Protein AF-A0A7W9YMZ1-F1 (afdb_monomer_lite)

Structure (mmCIF, N/CA/C/O backbone):
data_AF-A0A7W9YMZ1-F1
#
_entry.id   AF-A0A7W9YMZ1-F1
#
loop_
_atom_site.group_PDB
_atom_site.id
_atom_site.type_symbol
_atom_site.label_atom_id
_atom_site.label_alt_id
_atom_site.label_comp_id
_atom_site.label_asym_id
_atom_site.label_entity_id
_atom_site.label_seq_id
_atom_site.pdbx_PDB_ins_code
_atom_site.Cartn_x
_atom_site.Cartn_y
_atom_site.Cartn_z
_atom_site.occupancy
_atom_site.B_iso_or_equiv
_atom_site.auth_seq_id
_atom_site.auth_comp_id
_atom_site.auth_asym_id
_atom_site.auth_atom_id
_atom_site.pdbx_PDB_model_num
ATOM 1 N N . MET A 1 1 ? 36.766 -6.901 12.152 1.00 41.66 1 MET A N 1
ATOM 2 C CA . MET A 1 1 ? 35.770 -5.840 11.892 1.00 41.66 1 MET A CA 1
ATOM 3 C C . MET A 1 1 ? 34.916 -6.289 10.711 1.00 41.66 1 MET A C 1
ATOM 5 O O . MET A 1 1 ? 35.380 -6.138 9.585 1.00 41.66 1 MET A O 1
ATOM 9 N N . PRO A 1 2 ? 33.753 -6.933 10.910 1.00 42.78 2 PRO A N 1
ATOM 10 C CA . PRO A 1 2 ? 32.905 -7.289 9.782 1.00 42.78 2 PRO A CA 1
ATOM 11 C C . PRO A 1 2 ? 32.239 -6.008 9.267 1.00 42.78 2 PRO A C 1
ATOM 13 O O . PRO A 1 2 ? 31.593 -5.288 10.026 1.00 42.78 2 PRO A O 1
ATOM 16 N N . ARG A 1 3 ? 32.441 -5.693 7.984 1.00 52.25 3 ARG A N 1
ATOM 17 C CA . ARG A 1 3 ? 31.637 -4.692 7.279 1.00 52.25 3 ARG A CA 1
ATOM 18 C C . ARG A 1 3 ? 30.210 -5.231 7.237 1.00 52.25 3 ARG A C 1
ATOM 20 O O . ARG A 1 3 ? 29.944 -6.172 6.500 1.00 52.25 3 ARG A O 1
ATOM 27 N N . VAL A 1 4 ? 29.314 -4.659 8.037 1.00 52.34 4 VAL A N 1
ATOM 28 C CA . VAL A 1 4 ? 27.876 -4.835 7.827 1.00 52.34 4 VAL A CA 1
ATOM 29 C C . VAL A 1 4 ? 27.563 -4.102 6.529 1.00 52.34 4 VAL A C 1
ATOM 31 O O . VAL A 1 4 ? 27.468 -2.878 6.503 1.00 52.34 4 VAL A O 1
ATOM 34 N N . THR A 1 5 ? 27.490 -4.836 5.425 1.00 51.81 5 THR A N 1
ATOM 35 C CA . THR A 1 5 ? 26.824 -4.349 4.223 1.00 51.81 5 THR A CA 1
ATOM 36 C C . THR A 1 5 ? 25.342 -4.344 4.554 1.00 51.81 5 THR A C 1
ATOM 38 O O . THR A 1 5 ? 24.674 -5.370 4.462 1.00 51.81 5 THR A O 1
ATOM 41 N N . THR A 1 6 ? 24.852 -3.213 5.057 1.00 55.12 6 THR A N 1
ATOM 42 C CA . THR A 1 6 ? 23.424 -2.928 5.155 1.00 55.12 6 THR A CA 1
ATOM 43 C C . THR A 1 6 ? 22.873 -2.862 3.736 1.00 55.12 6 THR A C 1
ATOM 45 O O . THR A 1 6 ? 22.754 -1.782 3.163 1.00 55.12 6 THR A O 1
ATOM 48 N N . ASP A 1 7 ? 22.579 -4.024 3.161 1.00 50.56 7 ASP A N 1
ATOM 49 C CA . ASP A 1 7 ? 21.600 -4.140 2.092 1.00 50.56 7 ASP A CA 1
ATOM 50 C C . ASP A 1 7 ? 20.245 -3.855 2.736 1.00 50.56 7 ASP A C 1
ATOM 52 O O . ASP A 1 7 ? 19.581 -4.733 3.284 1.00 50.56 7 ASP A O 1
ATOM 56 N N . VAL A 1 8 ? 19.930 -2.571 2.867 1.00 60.22 8 VAL A N 1
ATOM 57 C CA . VAL A 1 8 ? 18.681 -2.136 3.477 1.00 60.22 8 VAL A CA 1
ATOM 58 C C . VAL A 1 8 ? 17.923 -1.465 2.353 1.00 60.22 8 VAL A C 1
ATOM 60 O O . VAL A 1 8 ? 17.900 -0.248 2.186 1.00 60.22 8 VAL A O 1
ATOM 63 N N . SER A 1 9 ? 17.371 -2.315 1.499 1.00 61.44 9 SER A N 1
ATOM 64 C CA . SER A 1 9 ? 16.327 -1.888 0.588 1.00 61.44 9 SER A CA 1
ATOM 65 C C . SER A 1 9 ? 15.145 -1.370 1.417 1.00 61.44 9 SER A C 1
ATOM 67 O O . SER A 1 9 ? 14.897 -1.883 2.5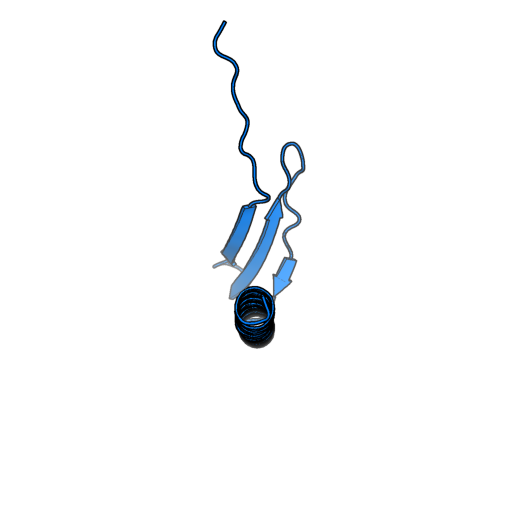15 1.00 61.44 9 SER A O 1
ATOM 69 N N . PRO A 1 10 ? 14.436 -0.330 0.952 1.00 67.38 10 PRO A N 1
ATOM 70 C CA . PRO A 1 10 ? 13.251 0.139 1.643 1.00 67.38 10 PRO A CA 1
ATOM 71 C C . PRO A 1 10 ? 12.248 -1.009 1.796 1.00 67.38 10 PRO A C 1
ATOM 73 O O . PRO A 1 10 ? 11.913 -1.697 0.833 1.00 67.38 10 PRO A O 1
ATOM 76 N N . SER A 1 11 ? 11.778 -1.213 3.022 1.00 80.81 11 SER A N 1
ATOM 77 C CA . SER A 1 11 ? 10.807 -2.252 3.348 1.00 80.81 11 SER A CA 1
ATOM 78 C C . SER A 1 11 ? 9.402 -1.706 3.156 1.00 80.81 11 SER A C 1
ATOM 80 O O . SER A 1 11 ? 9.051 -0.671 3.728 1.00 80.81 11 SER A O 1
ATOM 82 N N . VAL A 1 12 ? 8.585 -2.422 2.392 1.00 87.38 12 VAL A N 1
ATOM 83 C CA . VAL A 1 12 ? 7.163 -2.126 2.191 1.00 87.38 12 VAL A CA 1
ATOM 84 C C . VAL A 1 12 ? 6.342 -3.261 2.785 1.00 87.38 12 VAL A C 1
ATOM 86 O O . VAL A 1 12 ? 6.740 -4.424 2.703 1.00 87.38 12 VAL A O 1
ATOM 89 N N . GLY A 1 13 ? 5.202 -2.945 3.392 1.00 90.38 13 GLY A N 1
ATOM 90 C CA . GLY A 1 13 ? 4.311 -3.975 3.908 1.00 90.38 13 GLY A CA 1
ATOM 91 C C . GLY A 1 13 ? 2.900 -3.487 4.185 1.00 90.38 13 GLY A C 1
ATOM 92 O O . GLY A 1 13 ? 2.591 -2.296 4.087 1.00 90.38 13 GLY A O 1
ATOM 93 N N . ALA A 1 14 ? 2.043 -4.449 4.513 1.00 93.62 14 ALA A N 1
ATOM 94 C CA . ALA A 1 14 ? 0.667 -4.218 4.908 1.00 93.62 14 ALA A CA 1
ATOM 95 C C . ALA A 1 14 ? 0.255 -5.181 6.030 1.00 93.62 14 ALA A C 1
ATOM 97 O O . ALA A 1 14 ? 0.700 -6.329 6.074 1.00 93.62 14 ALA A O 1
ATOM 98 N N . ALA A 1 15 ? -0.606 -4.717 6.928 1.00 94.19 15 ALA A N 1
ATOM 99 C CA . ALA A 1 15 ? -1.213 -5.501 7.999 1.00 94.19 15 ALA A CA 1
ATOM 100 C C . ALA A 1 15 ? -2.671 -5.068 8.191 1.00 94.19 15 ALA A C 1
ATOM 102 O O . ALA A 1 15 ? -3.087 -4.038 7.669 1.00 94.19 15 ALA A O 1
ATOM 103 N N . VAL A 1 16 ? -3.454 -5.839 8.941 1.00 94.69 16 VAL A N 1
ATOM 104 C CA . VAL A 1 16 ? -4.816 -5.447 9.329 1.00 94.69 16 VAL A CA 1
ATOM 105 C C . VAL A 1 16 ? -4.797 -5.013 10.785 1.00 94.69 16 VAL A C 1
ATOM 107 O O . VAL A 1 16 ? -4.300 -5.752 11.634 1.00 94.69 16 VAL A O 1
ATOM 110 N N . ASP A 1 17 ? -5.355 -3.841 11.073 1.00 93.88 17 ASP A N 1
ATOM 111 C CA . ASP A 1 17 ? -5.691 -3.456 12.440 1.00 93.88 17 ASP A CA 1
ATOM 112 C C . ASP A 1 17 ? -7.051 -4.080 12.813 1.00 93.88 17 ASP A C 1
ATOM 114 O O . ASP A 1 17 ? -8.084 -3.686 12.258 1.00 93.88 17 ASP A O 1
ATOM 118 N N . PRO A 1 18 ? -7.093 -5.064 13.733 1.00 91.56 18 PRO A N 1
ATOM 119 C CA . PRO A 1 18 ? -8.332 -5.742 14.098 1.00 91.56 18 PRO A CA 1
ATOM 120 C C . PRO A 1 18 ? -9.306 -4.851 14.879 1.00 91.56 18 PRO A C 1
ATOM 122 O O . PRO A 1 18 ? -10.487 -5.184 14.933 1.00 91.56 18 PRO A O 1
ATOM 125 N N . ALA A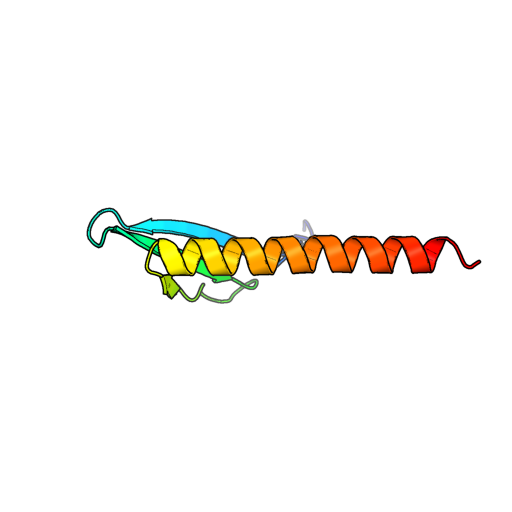 1 19 ? -8.847 -3.747 15.480 1.00 94.00 19 ALA A N 1
ATOM 126 C CA . ALA A 1 19 ? -9.712 -2.850 16.246 1.00 94.00 19 ALA A CA 1
ATOM 127 C C . ALA A 1 19 ? -10.533 -1.925 15.337 1.00 9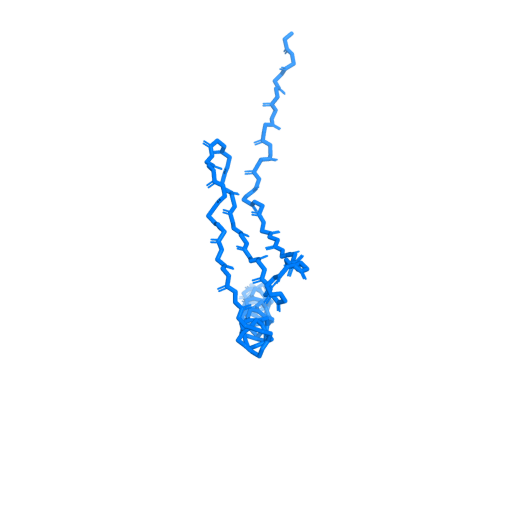4.00 19 ALA A C 1
ATOM 129 O O . ALA A 1 19 ? -11.682 -1.610 15.639 1.00 94.00 19 ALA A O 1
ATOM 130 N N . THR A 1 20 ? -9.941 -1.492 14.224 1.00 91.75 20 THR A N 1
ATOM 131 C CA . THR A 1 20 ? -10.561 -0.549 13.280 1.00 91.75 20 THR A CA 1
ATOM 132 C C . THR A 1 20 ? -11.014 -1.209 11.980 1.00 91.75 20 THR A C 1
ATOM 134 O O . THR A 1 20 ? -11.700 -0.573 11.180 1.00 91.75 20 THR A O 1
ATOM 137 N N . HIS A 1 21 ? -10.657 -2.480 11.765 1.00 92.50 21 HIS A N 1
ATOM 138 C CA . HIS A 1 21 ? -10.871 -3.223 10.519 1.00 92.50 21 HIS A CA 1
ATOM 139 C C . HIS A 1 21 ? -10.255 -2.538 9.287 1.00 92.50 21 HIS A C 1
ATOM 141 O O . HIS A 1 21 ? -10.737 -2.701 8.163 1.00 92.50 21 HIS A O 1
ATOM 147 N N . GLN A 1 22 ? -9.186 -1.767 9.494 1.00 94.56 22 GLN A N 1
ATOM 148 C CA . GLN A 1 22 ? -8.469 -1.064 8.435 1.00 94.56 22 GLN A CA 1
ATOM 149 C C . GLN A 1 22 ? -7.214 -1.825 8.019 1.00 94.56 22 GLN A C 1
ATOM 151 O O . GLN A 1 22 ? -6.605 -2.557 8.803 1.00 94.56 22 GLN A O 1
ATOM 156 N N . VAL A 1 23 ? -6.820 -1.632 6.764 1.00 95.69 23 VAL A N 1
ATOM 157 C CA . VAL A 1 23 ? -5.527 -2.087 6.258 1.00 95.69 23 VAL A CA 1
ATOM 158 C C . VAL A 1 23 ? -4.502 -1.000 6.557 1.00 95.69 23 VAL A C 1
ATOM 160 O O . VAL A 1 23 ? -4.642 0.131 6.105 1.00 95.69 23 VAL A O 1
ATOM 163 N N . MET A 1 24 ? -3.467 -1.344 7.307 1.00 95.69 24 MET A N 1
ATOM 164 C CA . MET A 1 24 ? -2.338 -0.477 7.615 1.00 95.69 24 MET A CA 1
ATOM 165 C C . MET A 1 24 ? -1.223 -0.759 6.618 1.00 95.69 24 MET A C 1
ATOM 167 O O . MET A 1 24 ? -0.655 -1.850 6.647 1.00 95.69 24 MET A O 1
ATOM 171 N N . VAL A 1 25 ? -0.898 0.199 5.753 1.00 93.81 25 VAL A N 1
ATOM 172 C CA . VAL A 1 25 ? 0.241 0.087 4.825 1.00 93.81 25 VAL A CA 1
ATOM 173 C C . VAL A 1 25 ? 1.407 0.942 5.303 1.00 93.81 25 VAL A C 1
ATOM 175 O O . VAL A 1 25 ? 1.195 1.985 5.926 1.00 93.81 25 VAL A O 1
ATOM 178 N N . TRP A 1 26 ? 2.637 0.518 5.021 1.00 92.12 26 TRP A N 1
ATOM 179 C CA . TRP A 1 26 ? 3.825 1.305 5.344 1.00 92.12 26 TRP A CA 1
ATOM 180 C C . TRP A 1 26 ? 4.949 1.137 4.333 1.00 92.12 26 TRP A C 1
ATOM 182 O O . TRP A 1 26 ? 5.076 0.114 3.659 1.00 92.12 26 TRP A O 1
ATOM 192 N N . THR A 1 27 ? 5.818 2.142 4.322 1.00 87.94 27 THR A N 1
ATOM 193 C CA . THR A 1 27 ? 7.141 2.103 3.701 1.00 87.94 27 THR A CA 1
ATOM 194 C C . THR A 1 27 ? 8.163 2.581 4.727 1.00 87.94 27 THR A C 1
ATOM 196 O O . THR A 1 27 ? 7.924 3.584 5.404 1.00 87.94 27 THR A O 1
ATOM 199 N N . SER A 1 28 ? 9.296 1.901 4.853 1.00 83.94 28 SER A N 1
ATOM 200 C CA . SER A 1 28 ? 10.402 2.310 5.721 1.00 83.94 28 SER A CA 1
ATOM 201 C C . SER A 1 28 ? 11.697 2.298 4.931 1.00 83.94 28 SER A C 1
ATOM 203 O O . SER A 1 28 ? 12.045 1.288 4.326 1.00 83.94 28 SER A O 1
ATOM 205 N N . ALA A 1 29 ? 12.409 3.420 4.947 1.00 80.44 29 ALA A N 1
ATOM 206 C CA . ALA A 1 29 ? 13.791 3.480 4.501 1.00 80.44 29 ALA A CA 1
ATOM 207 C C . ALA A 1 29 ? 14.736 3.149 5.676 1.00 80.44 29 ALA A C 1
ATOM 209 O O . ALA A 1 29 ? 14.351 3.289 6.843 1.00 80.44 29 ALA A O 1
ATOM 210 N N . PRO A 1 30 ? 15.989 2.753 5.403 1.00 79.62 30 PRO A N 1
ATOM 211 C CA . PRO A 1 30 ? 16.977 2.481 6.444 1.00 79.62 30 PRO A CA 1
ATOM 212 C C . PRO A 1 30 ? 17.134 3.684 7.372 1.00 79.62 30 PRO A C 1
ATOM 214 O O . PRO A 1 30 ? 17.364 4.802 6.915 1.00 79.62 30 PRO A O 1
ATOM 217 N N . GLY A 1 31 ? 17.018 3.464 8.680 1.00 76.81 31 GLY A N 1
ATOM 218 C CA . GLY A 1 31 ? 17.144 4.539 9.666 1.00 76.81 31 GLY A CA 1
ATOM 219 C C . GLY A 1 31 ? 15.972 5.528 9.697 1.00 76.81 31 GLY A C 1
ATOM 220 O O . GLY A 1 31 ? 16.059 6.521 10.417 1.00 76.81 31 GLY A O 1
ATOM 221 N N . GLN A 1 32 ? 14.879 5.271 8.967 1.00 77.31 32 GLN A N 1
ATOM 222 C CA . GLN A 1 32 ? 13.653 6.069 9.013 1.00 77.31 32 GLN A CA 1
ATOM 223 C C . GLN A 1 32 ? 12.489 5.272 9.604 1.00 77.31 32 GLN A C 1
ATOM 225 O O . GLN A 1 32 ? 12.281 4.096 9.293 1.00 77.31 32 GLN A O 1
ATOM 230 N N . LEU A 1 33 ? 11.700 5.941 10.445 1.00 76.38 33 LEU A N 1
ATOM 231 C CA . LEU A 1 33 ? 10.455 5.381 10.957 1.00 76.38 33 LEU A CA 1
ATOM 232 C C . LEU A 1 33 ? 9.469 5.173 9.806 1.00 76.38 33 LEU A C 1
ATOM 234 O O . LEU A 1 33 ? 9.327 6.023 8.929 1.00 76.38 33 LEU A O 1
ATOM 238 N N . ALA A 1 34 ? 8.789 4.030 9.824 1.00 81.25 34 ALA A N 1
ATOM 239 C CA . ALA A 1 34 ? 7.766 3.724 8.842 1.00 81.25 34 ALA A CA 1
ATOM 240 C C . ALA A 1 34 ? 6.544 4.625 9.067 1.00 81.25 34 ALA A C 1
ATOM 242 O O . ALA A 1 34 ? 6.014 4.692 10.178 1.00 81.25 34 ALA A O 1
ATOM 243 N N . HIS A 1 35 ? 6.075 5.292 8.015 1.00 83.62 35 HIS A N 1
ATOM 244 C CA . HIS A 1 35 ? 4.803 6.005 8.064 1.00 83.62 35 HIS A CA 1
ATOM 245 C C . HIS A 1 35 ? 3.667 5.014 7.814 1.00 83.62 35 HIS A C 1
ATOM 247 O O . HIS A 1 35 ? 3.606 4.397 6.752 1.00 83.62 35 HIS A O 1
ATOM 253 N N . LEU A 1 36 ? 2.790 4.856 8.806 1.00 89.44 36 LEU A N 1
ATOM 254 C CA . LEU A 1 36 ? 1.614 3.997 8.717 1.00 89.44 36 LEU A CA 1
ATOM 255 C C . LEU A 1 36 ? 0.440 4.778 8.130 1.00 89.44 36 LEU A C 1
ATOM 257 O O . LEU A 1 36 ? 0.053 5.819 8.663 1.00 89.44 36 LEU A O 1
ATOM 261 N N . ILE A 1 37 ? -0.140 4.250 7.057 1.00 92.44 37 ILE A N 1
ATOM 262 C CA . ILE A 1 37 ? -1.303 4.828 6.389 1.00 92.44 37 ILE A CA 1
ATOM 263 C C . ILE A 1 37 ? -2.483 3.869 6.584 1.00 92.44 37 ILE A C 1
ATOM 265 O O . ILE A 1 37 ? -2.445 2.753 6.059 1.00 92.44 37 ILE A O 1
ATOM 269 N N . PRO A 1 38 ? -3.520 4.270 7.335 1.00 94.56 38 PRO A N 1
ATOM 270 C CA . PRO A 1 38 ? -4.757 3.512 7.417 1.00 94.56 38 PRO A CA 1
ATOM 271 C C . PRO A 1 38 ? -5.562 3.637 6.124 1.00 94.56 38 PRO A C 1
ATOM 273 O O . PRO A 1 38 ? -5.836 4.744 5.654 1.00 94.56 38 PRO A O 1
ATOM 276 N N . LEU A 1 39 ? -5.994 2.506 5.577 1.00 95.50 39 LEU A N 1
ATOM 277 C CA . LEU A 1 39 ? -6.829 2.431 4.385 1.00 95.50 39 LEU A CA 1
ATOM 278 C C . LEU A 1 39 ? -8.090 1.600 4.659 1.00 95.50 39 LEU A C 1
ATOM 280 O O . LEU A 1 39 ? -8.003 0.494 5.206 1.00 95.50 39 LEU A O 1
ATOM 284 N N . PRO A 1 40 ? -9.271 2.066 4.217 1.00 96.25 40 PRO A N 1
ATOM 285 C CA . PRO A 1 40 ? -10.437 1.205 4.081 1.00 96.25 40 PRO A CA 1
ATOM 286 C C . PRO A 1 40 ? -10.144 0.026 3.130 1.00 96.25 40 PRO A C 1
ATOM 288 O O . PRO A 1 40 ? -9.391 0.206 2.167 1.00 96.25 40 PRO A O 1
ATOM 291 N N . PRO A 1 41 ? -10.766 -1.154 3.324 1.00 94.94 41 PRO A N 1
ATOM 292 C CA . PRO A 1 41 ? -10.482 -2.344 2.515 1.00 94.94 41 PRO A CA 1
ATOM 293 C C . PRO A 1 41 ? -10.612 -2.140 1.000 1.00 94.94 41 PRO A C 1
ATOM 295 O O . PRO A 1 41 ? -9.775 -2.625 0.241 1.00 94.94 41 PRO A O 1
ATOM 298 N N . ASP A 1 42 ? -11.624 -1.399 0.545 1.00 96.62 42 ASP A N 1
ATOM 299 C CA . ASP A 1 42 ? -11.839 -1.160 -0.888 1.00 96.62 42 ASP A CA 1
ATOM 300 C C . ASP A 1 42 ? -10.743 -0.282 -1.501 1.00 96.62 42 ASP A C 1
ATOM 302 O O . ASP A 1 42 ? -10.266 -0.556 -2.602 1.00 96.62 42 ASP A O 1
ATOM 306 N N . LEU A 1 43 ? -10.275 0.723 -0.755 1.00 96.44 43 LEU A N 1
ATOM 307 C CA . LEU A 1 43 ? -9.170 1.574 -1.186 1.00 96.44 43 LEU A CA 1
ATOM 308 C C . LEU A 1 43 ? -7.845 0.802 -1.206 1.00 96.44 43 LEU A C 1
ATOM 310 O O . LEU A 1 43 ? -7.064 0.952 -2.143 1.00 96.44 43 LEU A O 1
ATOM 314 N N . ALA A 1 44 ? -7.614 -0.066 -0.217 1.00 94.88 44 ALA A N 1
ATOM 315 C CA . ALA A 1 44 ? -6.435 -0.927 -0.181 1.00 94.88 44 ALA A CA 1
ATOM 316 C C . ALA A 1 44 ? -6.378 -1.875 -1.393 1.00 94.88 44 ALA A C 1
ATOM 318 O O . ALA A 1 44 ? -5.323 -2.014 -2.013 1.00 94.88 44 ALA A O 1
ATOM 319 N N . ARG A 1 45 ? -7.515 -2.475 -1.783 1.00 96.19 45 ARG A N 1
ATOM 320 C CA . ARG A 1 45 ? -7.614 -3.300 -3.003 1.00 96.19 45 ARG A CA 1
ATOM 321 C C . ARG A 1 45 ? -7.303 -2.494 -4.260 1.00 96.19 45 ARG A C 1
ATOM 323 O O . ARG A 1 45 ? -6.539 -2.961 -5.099 1.00 96.19 45 ARG A O 1
ATOM 330 N N . TYR A 1 46 ? -7.860 -1.289 -4.365 1.00 96.69 46 TYR A N 1
ATOM 331 C CA . TYR A 1 46 ? -7.598 -0.397 -5.492 1.00 96.69 46 TYR A CA 1
ATOM 332 C C . TYR A 1 46 ? -6.108 -0.032 -5.602 1.00 96.69 46 TYR A C 1
ATOM 334 O O . TYR A 1 46 ? -5.526 -0.097 -6.683 1.00 96.69 46 TYR A O 1
ATOM 342 N N . TRP A 1 47 ? -5.444 0.292 -4.491 1.00 94.25 47 TRP A N 1
ATOM 343 C CA . TRP A 1 47 ? -4.003 0.567 -4.512 1.00 94.25 47 TRP A CA 1
ATOM 344 C C . TRP A 1 47 ? -3.182 -0.663 -4.896 1.00 94.25 47 TRP A C 1
ATOM 346 O O . TRP A 1 47 ? -2.254 -0.542 -5.692 1.00 94.25 47 TRP A O 1
ATOM 356 N N . ALA A 1 48 ? -3.541 -1.846 -4.392 1.00 93.56 48 ALA A N 1
ATOM 357 C CA . ALA A 1 48 ? -2.877 -3.090 -4.769 1.00 93.56 48 ALA A CA 1
ATOM 358 C C . ALA A 1 48 ? -2.966 -3.357 -6.281 1.00 93.56 48 ALA A C 1
ATOM 360 O O . ALA A 1 48 ? -1.952 -3.689 -6.892 1.00 93.56 48 ALA A O 1
ATOM 361 N N . SER A 1 49 ? -4.129 -3.139 -6.910 1.00 96.81 49 SER A N 1
ATOM 362 C CA . SER A 1 49 ? -4.264 -3.306 -8.365 1.00 96.81 49 SER A CA 1
ATOM 363 C C . SER A 1 49 ? -3.443 -2.288 -9.159 1.00 96.81 49 SER A C 1
ATOM 365 O O . SER A 1 49 ? -2.866 -2.642 -10.188 1.00 96.81 49 SER A O 1
ATOM 367 N N . GLN A 1 50 ? -3.346 -1.044 -8.675 1.00 96.44 50 GLN A N 1
ATOM 368 C CA . GLN A 1 50 ? -2.511 -0.019 -9.310 1.00 96.44 50 GLN A CA 1
ATOM 369 C C . GLN A 1 50 ? -1.019 -0.371 -9.216 1.00 96.44 50 GLN A C 1
ATOM 371 O O . GLN A 1 50 ? -0.299 -0.213 -10.198 1.00 96.44 50 GLN A O 1
ATOM 376 N N . MET A 1 51 ? -0.561 -0.875 -8.064 1.00 92.69 51 MET A N 1
ATOM 377 C CA . MET A 1 51 ? 0.831 -1.300 -7.877 1.00 92.69 51 MET A CA 1
ATOM 378 C C . MET A 1 51 ? 1.183 -2.513 -8.740 1.00 92.69 51 MET A C 1
ATOM 380 O O . MET A 1 51 ? 2.249 -2.518 -9.347 1.00 92.69 51 MET A O 1
ATOM 384 N N . LEU A 1 52 ? 0.282 -3.496 -8.845 1.00 96.06 52 LEU A N 1
ATOM 385 C CA . LEU A 1 52 ? 0.480 -4.657 -9.715 1.00 96.06 52 LEU A CA 1
ATOM 386 C C . LEU A 1 52 ? 0.598 -4.232 -11.185 1.00 96.06 52 LEU A C 1
ATOM 388 O O . LEU A 1 52 ? 1.587 -4.544 -11.833 1.00 96.06 52 LEU A O 1
ATOM 392 N N . SER A 1 53 ? -0.342 -3.413 -11.665 1.00 96.31 53 SER A N 1
ATOM 393 C CA . SER A 1 53 ? -0.315 -2.896 -13.042 1.00 96.31 53 SER A CA 1
ATOM 394 C C . SER A 1 53 ? 0.966 -2.107 -13.348 1.00 96.31 53 SER A C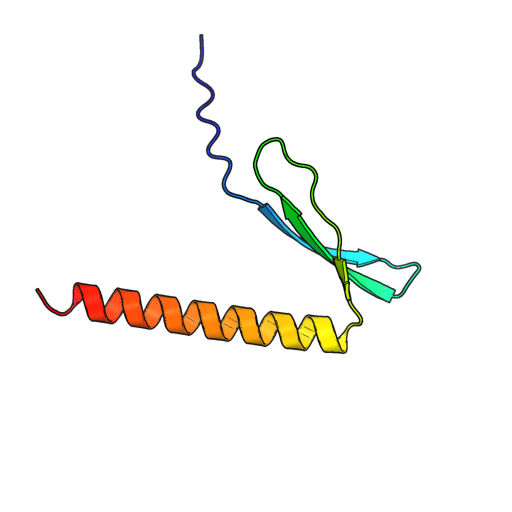 1
ATOM 396 O O . SER A 1 53 ? 1.490 -2.170 -14.457 1.00 96.31 53 SER A O 1
ATOM 398 N N . ALA A 1 54 ? 1.475 -1.346 -12.374 1.00 95.12 54 ALA A N 1
ATOM 399 C CA . ALA A 1 54 ? 2.719 -0.598 -12.522 1.00 95.12 54 ALA A CA 1
ATOM 400 C C . ALA A 1 54 ? 3.956 -1.512 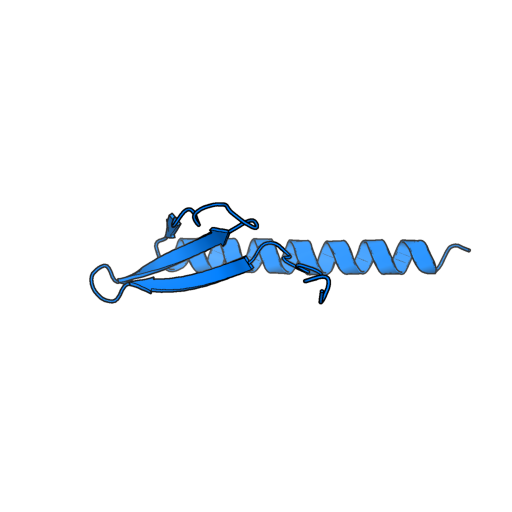-12.565 1.00 95.12 54 ALA A C 1
ATOM 402 O O . ALA A 1 54 ? 4.878 -1.230 -13.330 1.00 95.12 54 ALA A O 1
ATOM 403 N N . ALA A 1 55 ? 3.974 -2.590 -11.774 1.00 94.50 55 ALA A N 1
ATOM 404 C CA . ALA A 1 55 ? 5.040 -3.589 -11.804 1.00 94.50 55 ALA A CA 1
ATOM 405 C C . ALA A 1 55 ? 5.075 -4.319 -13.155 1.00 94.50 55 ALA A C 1
ATOM 407 O O . ALA A 1 55 ? 6.123 -4.339 -13.797 1.00 94.50 55 ALA A O 1
ATOM 408 N N . ASP A 1 56 ? 3.919 -4.791 -13.635 1.00 96.38 56 ASP A N 1
ATOM 409 C CA . ASP A 1 56 ? 3.792 -5.458 -14.938 1.00 96.38 56 ASP A CA 1
ATOM 410 C C . ASP A 1 56 ? 4.291 -4.553 -16.082 1.00 96.38 56 ASP A C 1
ATOM 412 O O . ASP A 1 56 ? 5.032 -4.982 -16.968 1.00 96.38 56 ASP A O 1
ATOM 416 N N . ALA A 1 57 ? 3.929 -3.265 -16.048 1.00 94.69 57 ALA A N 1
ATOM 417 C CA . ALA A 1 57 ? 4.401 -2.294 -17.032 1.00 94.69 57 ALA A CA 1
ATOM 418 C C . ALA A 1 57 ? 5.924 -2.079 -16.962 1.00 94.69 57 ALA A C 1
ATOM 420 O O . ALA A 1 57 ? 6.574 -1.969 -18.002 1.00 94.69 57 ALA A O 1
ATOM 421 N N . ALA A 1 58 ? 6.507 -2.024 -15.761 1.00 94.38 58 ALA A N 1
ATOM 422 C CA . ALA A 1 58 ? 7.949 -1.863 -15.585 1.00 94.38 58 ALA A CA 1
ATOM 423 C C . ALA A 1 58 ? 8.739 -3.070 -16.125 1.00 94.38 58 ALA A C 1
ATOM 425 O O . ALA A 1 58 ? 9.773 -2.881 -16.769 1.00 94.38 58 ALA A O 1
ATOM 426 N N . GLU A 1 59 ? 8.240 -4.292 -15.919 1.00 94.62 59 GLU A N 1
ATOM 427 C CA . GLU A 1 59 ? 8.842 -5.520 -16.460 1.00 94.62 59 GLU A CA 1
ATOM 428 C C . GLU A 1 59 ? 8.784 -5.571 -17.994 1.00 94.62 59 GLU A C 1
ATOM 430 O O . GLU A 1 59 ? 9.762 -5.960 -18.645 1.00 94.62 59 GLU A O 1
ATOM 435 N N . ALA A 1 60 ? 7.674 -5.117 -18.586 1.00 92.38 60 ALA A N 1
ATOM 436 C CA . ALA A 1 60 ? 7.541 -5.011 -20.038 1.00 92.38 60 ALA A CA 1
ATOM 437 C C . ALA A 1 60 ? 8.584 -4.047 -20.633 1.00 92.38 60 ALA A C 1
ATOM 439 O O . ALA A 1 60 ? 9.285 -4.405 -21.579 1.00 92.38 60 ALA A O 1
ATOM 440 N N . PHE A 1 61 ? 8.766 -2.865 -20.030 1.00 89.62 61 PHE A N 1
ATOM 441 C CA . PHE A 1 61 ? 9.783 -1.908 -20.482 1.00 89.62 61 PHE A CA 1
ATOM 442 C C . PHE A 1 61 ? 11.215 -2.440 -20.358 1.00 89.62 61 PHE A C 1
ATOM 444 O O . PHE A 1 61 ? 12.046 -2.149 -21.219 1.00 89.62 61 PHE A O 1
ATOM 451 N N . ALA A 1 62 ? 11.518 -3.210 -19.311 1.00 85.69 62 ALA A N 1
ATOM 452 C CA . ALA A 1 62 ? 12.835 -3.826 -19.153 1.00 85.69 62 ALA A CA 1
ATOM 453 C C . ALA A 1 62 ? 13.116 -4.852 -20.267 1.00 85.69 62 ALA A C 1
ATOM 455 O O . ALA A 1 62 ? 14.202 -4.863 -20.842 1.00 85.69 62 ALA A O 1
ATOM 456 N N . SER A 1 63 ? 12.113 -5.656 -20.626 1.00 75.50 63 SER A N 1
ATOM 457 C CA . SER A 1 63 ? 12.228 -6.699 -21.658 1.00 75.50 63 SER A CA 1
ATOM 458 C C . SER A 1 63 ? 12.389 -6.127 -23.075 1.00 75.50 63 SER A C 1
ATOM 460 O O . SER A 1 63 ? 13.142 -6.669 -23.892 1.00 75.50 63 SER A O 1
ATOM 462 N N . ASP A 1 64 ? 11.719 -5.007 -23.359 1.00 74.44 64 ASP A N 1
ATOM 463 C CA . ASP A 1 64 ? 11.849 -4.282 -24.628 1.00 74.44 64 ASP A CA 1
ATOM 464 C C . ASP A 1 64 ? 13.232 -3.622 -24.779 1.00 74.44 64 ASP A C 1
ATOM 466 O O . ASP A 1 64 ? 13.753 -3.521 -25.891 1.00 74.44 64 ASP A O 1
ATOM 470 N N . HIS A 1 65 ? 13.850 -3.195 -23.671 1.00 65.31 65 HIS A N 1
ATOM 471 C CA . HIS A 1 65 ? 15.185 -2.591 -23.675 1.00 65.31 65 HIS A CA 1
ATOM 472 C C . HIS A 1 65 ? 16.294 -3.608 -23.998 1.00 65.31 65 HIS A C 1
ATOM 474 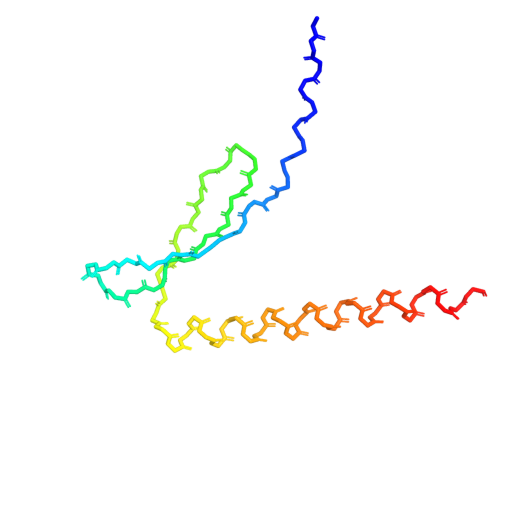O O . HIS A 1 65 ? 17.214 -3.284 -24.749 1.00 65.31 65 HIS A O 1
ATOM 480 N N . ASP A 1 66 ? 16.181 -4.842 -23.499 1.00 61.22 66 ASP A N 1
ATOM 481 C CA . ASP A 1 66 ? 17.183 -5.901 -23.707 1.00 61.22 66 ASP A CA 1
ATOM 482 C C . ASP A 1 66 ? 17.097 -6.571 -25.095 1.00 61.22 66 ASP A C 1
ATOM 484 O O . ASP A 1 66 ? 18.060 -7.184 -25.555 1.00 61.22 66 ASP A O 1
ATOM 488 N N . SER A 1 67 ? 15.968 -6.434 -25.799 1.00 60.69 67 SER A N 1
ATOM 489 C CA . SER A 1 67 ? 15.731 -7.066 -27.111 1.00 60.69 67 SER A CA 1
ATOM 490 C C . SER A 1 67 ? 16.172 -6.212 -28.315 1.00 60.69 67 SER A C 1
ATOM 492 O O . SER A 1 67 ? 16.019 -6.640 -29.460 1.00 60.69 67 SER A O 1
ATOM 494 N N . GLY A 1 68 ? 16.694 -5.002 -28.078 1.00 57.47 68 GLY A N 1
ATOM 495 C CA . GLY A 1 68 ? 17.048 -4.013 -29.108 1.00 57.47 68 GLY A CA 1
ATOM 496 C C . GLY A 1 68 ? 18.547 -3.820 -29.390 1.00 57.47 68 GLY A C 1
ATOM 497 O O . GLY A 1 68 ? 18.896 -2.807 -29.998 1.00 57.47 68 GLY A O 1
ATOM 498 N N . GLY A 1 69 ? 19.416 -4.730 -28.928 1.00 44.81 69 GLY A N 1
ATOM 499 C CA . GLY A 1 69 ? 20.881 -4.683 -29.099 1.00 44.81 69 GLY A CA 1
ATOM 500 C C . GLY A 1 69 ? 21.409 -5.401 -30.336 1.00 44.81 69 GLY A C 1
ATOM 501 O O . GLY A 1 69 ? 20.973 -6.546 -30.584 1.00 44.81 69 GLY A O 1
#

Foldseek 3Di:
DDPPPPPFDWDWDWDADPVVRWIWTWTGGVPGDTDTDTHDPVVVVVVVVVVVVVVVVVVVVVVVVVVPD

Organism: NCBI:txid1472723

Radius of gyration: 17.17 Å; chains: 1; bounding box: 48×13×45 Å

Sequence (69 aa):
MPRVTTDVSPSVGAAVDPATHQVMVWTSAPGQLAHLIPLPPDLARYWASQMLSAADAAEAFASDHDSGG

pLDDT: mean 82.99, std 16.23, range [41.66, 96.81]

Secondary structure (DSSP, 8-state):
--------PPEEEEEEETTTTEEEEEEE-TTSPPEEEEE-HHHHHHHHHHHHHHHHHHHHHHHHHHTT-